Protein AF-A0A3N4KMI6-F1 (afdb_monomer_lite)

Sequence (98 aa):
IPMYKMSRSLSTVAGLWQEWKQGLGTEPSVESLEARYGPKWRTSQAERKFYSRRKVIIEEITKRISSGLEAWRAVEEVEEVRGGKSLDGLSKMIVERR

Secondary structure (DSSP, 8-state):
-------SS--SHHHHHHHHHT-STTSPPHHHHHHHHGGGG--SHHHHHHHHHHHHHHHHHHHHHHTT--HHHHHHHHHHHHTTS-HHHHHHHHHHT-

Structure (mmCIF, N/CA/C/O backbone):
data_AF-A0A3N4KMI6-F1
#
_entry.id   AF-A0A3N4KMI6-F1
#
loop_
_atom_site.group_PDB
_atom_site.id
_atom_site.type_symbol
_atom_site.label_atom_id
_atom_site.label_alt_id
_atom_site.label_comp_id
_atom_site.label_asym_id
_atom_site.label_entity_id
_atom_site.label_seq_id
_atom_site.pdbx_PDB_ins_code
_atom_site.Cartn_x
_atom_site.Cartn_y
_atom_site.Cartn_z
_atom_site.occupancy
_atom_site.B_iso_or_equiv
_atom_site.auth_seq_id
_atom_site.auth_comp_id
_atom_site.auth_asym_id
_atom_site.auth_atom_id
_atom_site.pdbx_PDB_model_num
ATOM 1 N N . ILE A 1 1 ? 12.135 -9.072 -17.031 1.00 70.25 1 ILE A N 1
ATOM 2 C CA . ILE A 1 1 ? 11.277 -8.540 -15.941 1.00 70.25 1 ILE A CA 1
ATOM 3 C C . ILE A 1 1 ? 11.389 -7.023 -16.011 1.00 70.25 1 ILE A C 1
ATOM 5 O O . ILE A 1 1 ? 12.520 -6.566 -16.138 1.00 70.25 1 ILE A O 1
ATOM 9 N N . PRO A 1 2 ? 10.283 -6.259 -16.029 1.00 73.69 2 PRO A N 1
ATOM 10 C CA . PRO A 1 2 ? 10.345 -4.803 -16.148 1.00 73.69 2 PRO A CA 1
ATOM 11 C C . PRO A 1 2 ? 11.114 -4.186 -14.973 1.00 73.69 2 PRO A C 1
ATOM 13 O O . PRO A 1 2 ? 10.978 -4.637 -13.835 1.00 73.69 2 PRO A O 1
ATOM 16 N N . MET A 1 3 ? 11.910 -3.150 -15.249 1.00 82.88 3 MET A N 1
ATOM 17 C CA . MET A 1 3 ? 12.564 -2.334 -14.222 1.00 82.88 3 MET A CA 1
ATOM 18 C C . MET A 1 3 ? 11.567 -1.306 -13.682 1.00 82.88 3 MET A C 1
ATOM 20 O O . MET A 1 3 ? 11.661 -0.126 -13.990 1.00 82.88 3 MET A O 1
ATOM 24 N N . TYR A 1 4 ? 10.587 -1.768 -12.910 1.00 92.19 4 TYR A N 1
ATOM 25 C CA . TYR A 1 4 ? 9.591 -0.896 -12.293 1.00 92.19 4 TYR A CA 1
ATOM 26 C C . TYR A 1 4 ? 9.931 -0.616 -10.825 1.00 92.19 4 TYR A C 1
ATOM 28 O O . TYR A 1 4 ? 10.410 -1.497 -10.104 1.00 92.19 4 TYR A O 1
ATOM 36 N N . LYS A 1 5 ? 9.659 0.612 -10.380 1.00 93.31 5 LYS A N 1
ATOM 37 C CA . LYS A 1 5 ? 9.718 1.026 -8.977 1.00 93.31 5 LYS A CA 1
ATOM 38 C C . LYS A 1 5 ? 8.436 1.768 -8.646 1.00 93.31 5 LYS A C 1
ATOM 40 O O . LYS A 1 5 ? 8.106 2.728 -9.327 1.00 93.31 5 LYS A O 1
ATOM 45 N N . MET A 1 6 ? 7.773 1.358 -7.570 1.00 96.06 6 MET A N 1
ATOM 46 C CA . MET A 1 6 ? 6.605 2.087 -7.083 1.00 96.06 6 MET A CA 1
ATOM 47 C C . MET A 1 6 ? 6.990 3.517 -6.702 1.00 96.06 6 MET A C 1
ATOM 49 O O . MET A 1 6 ? 8.044 3.753 -6.090 1.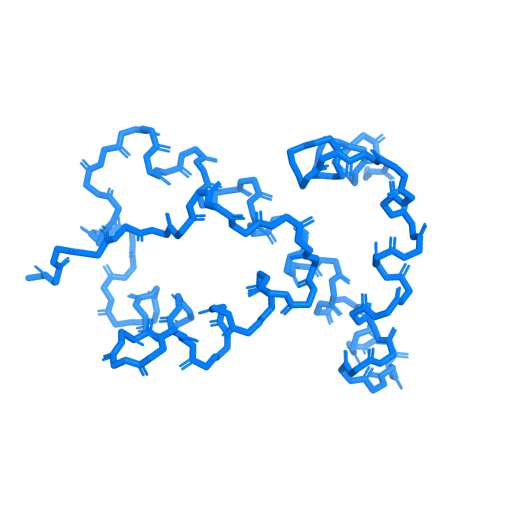00 96.06 6 MET A O 1
ATOM 53 N N . SER A 1 7 ? 6.102 4.450 -7.011 1.00 96.19 7 SER A N 1
ATOM 54 C CA . SER A 1 7 ? 6.282 5.868 -6.779 1.00 96.19 7 SER A CA 1
ATOM 55 C C . SER A 1 7 ? 6.428 6.185 -5.291 1.00 96.19 7 SER A C 1
ATOM 57 O O . SER A 1 7 ? 5.661 5.748 -4.429 1.00 96.19 7 SER A O 1
ATOM 59 N N . ARG A 1 8 ? 7.452 6.984 -4.975 1.00 96.12 8 ARG A N 1
ATOM 60 C CA . ARG A 1 8 ? 7.724 7.477 -3.614 1.00 96.12 8 ARG A CA 1
ATOM 61 C C . ARG A 1 8 ? 7.178 8.877 -3.368 1.00 96.12 8 ARG A C 1
ATOM 63 O O . ARG A 1 8 ? 7.204 9.326 -2.228 1.00 96.12 8 ARG A O 1
ATOM 70 N N . SER A 1 9 ? 6.689 9.541 -4.414 1.00 95.38 9 SER A N 1
ATOM 71 C CA . SER A 1 9 ? 6.089 10.874 -4.327 1.00 95.38 9 SER A CA 1
ATOM 72 C C . SER A 1 9 ? 4.595 10.835 -4.010 1.00 95.38 9 SER A C 1
ATOM 74 O O . SER A 1 9 ? 4.044 11.853 -3.598 1.00 95.38 9 SER A O 1
ATOM 76 N N . LEU A 1 10 ? 3.935 9.679 -4.158 1.00 95.88 10 LEU A N 1
ATOM 77 C CA . LEU A 1 10 ? 2.523 9.535 -3.811 1.00 95.88 10 LEU A CA 1
ATOM 78 C C . LEU A 1 10 ? 2.304 9.743 -2.311 1.00 95.88 10 LEU A C 1
ATOM 80 O O . LEU A 1 10 ? 2.864 9.035 -1.469 1.00 95.88 10 LEU A O 1
ATOM 84 N N . SER A 1 11 ? 1.449 10.710 -1.994 1.00 94.00 11 SER A N 1
ATOM 85 C CA . SER A 1 11 ? 1.136 11.130 -0.628 1.00 94.00 11 SER A CA 1
ATOM 86 C C . SER A 1 11 ? -0.329 10.918 -0.244 1.00 94.00 11 SER A C 1
ATOM 88 O O . SER A 1 11 ? -0.688 11.221 0.892 1.00 94.00 11 SER A O 1
ATOM 90 N N . THR A 1 12 ? -1.157 10.384 -1.147 1.00 98.12 12 THR A N 1
ATOM 91 C CA . THR A 1 12 ? -2.590 10.120 -0.936 1.00 98.12 12 THR A CA 1
ATOM 92 C C . THR A 1 12 ? -2.920 8.645 -1.166 1.00 98.12 12 THR A C 1
ATOM 94 O O . THR A 1 12 ? -2.282 7.960 -1.971 1.00 98.12 12 THR A O 1
ATOM 97 N N . VAL A 1 13 ? -3.929 8.147 -0.455 1.00 98.50 13 VAL A N 1
ATOM 98 C CA . VAL A 1 13 ? -4.509 6.807 -0.610 1.00 98.50 13 VAL A CA 1
ATOM 99 C C . VAL A 1 13 ? -5.110 6.662 -2.003 1.00 98.50 13 VAL A C 1
ATOM 101 O O . VAL A 1 13 ? -4.898 5.636 -2.641 1.00 98.50 13 VAL A O 1
ATOM 104 N N . ALA A 1 14 ? -5.769 7.703 -2.517 1.00 98.44 14 ALA A N 1
ATOM 105 C CA . ALA A 1 14 ? -6.294 7.716 -3.881 1.00 98.44 14 ALA A CA 1
ATOM 106 C C . ALA A 1 14 ? -5.188 7.541 -4.937 1.00 98.44 14 ALA A C 1
ATOM 108 O O . ALA A 1 14 ? -5.319 6.704 -5.829 1.00 98.44 14 ALA A O 1
ATOM 109 N N . GLY A 1 15 ? -4.070 8.265 -4.805 1.00 98.31 15 GLY A N 1
ATOM 110 C CA . GLY A 1 15 ? -2.931 8.126 -5.715 1.00 98.31 15 GLY A CA 1
ATOM 111 C C . GLY A 1 15 ? -2.296 6.736 -5.641 1.00 98.31 15 GLY A C 1
ATOM 112 O O . GLY A 1 15 ? -1.982 6.141 -6.670 1.00 98.31 15 GLY A O 1
ATOM 113 N N . LEU A 1 16 ? -2.175 6.180 -4.431 1.00 98.62 16 LEU A N 1
ATOM 114 C CA . LEU A 1 16 ? -1.720 4.803 -4.241 1.00 98.62 16 LEU A CA 1
ATOM 115 C C . LEU A 1 16 ? -2.673 3.786 -4.888 1.00 98.62 16 LEU A C 1
ATOM 117 O O . LEU A 1 16 ? -2.223 2.859 -5.556 1.00 98.62 16 LEU A O 1
ATOM 121 N N . TRP A 1 17 ? -3.983 3.946 -4.703 1.00 98.62 17 TRP A N 1
ATOM 122 C CA . TRP A 1 17 ? -4.990 3.064 -5.293 1.00 98.62 17 TRP A CA 1
ATOM 123 C C . TRP A 1 17 ? -4.954 3.104 -6.825 1.00 98.62 17 TRP A C 1
ATOM 125 O O . TRP A 1 17 ? -5.020 2.058 -7.474 1.00 98.62 17 TRP A O 1
ATOM 135 N N . GLN A 1 18 ? -4.779 4.295 -7.403 1.00 98.38 18 GLN A N 1
ATOM 136 C CA . GLN A 1 18 ? -4.615 4.473 -8.843 1.00 98.38 18 GLN A CA 1
ATOM 137 C C . GLN A 1 18 ? -3.370 3.742 -9.362 1.00 98.38 18 GLN A C 1
ATOM 139 O O . GLN A 1 18 ? -3.496 2.923 -10.271 1.00 98.38 18 GLN A O 1
ATOM 144 N 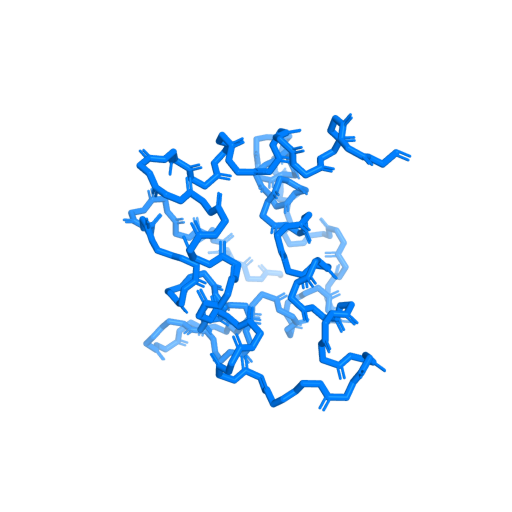N . GLU A 1 19 ? -2.196 3.967 -8.761 1.00 98.50 19 GLU A N 1
ATOM 145 C CA . GLU A 1 19 ? -0.968 3.238 -9.115 1.00 98.50 19 GLU A CA 1
ATOM 146 C C . GLU A 1 19 ? -1.182 1.718 -9.028 1.00 98.50 19 GLU A C 1
ATOM 148 O O . GLU A 1 19 ? -0.726 0.953 -9.883 1.00 98.50 19 GLU A O 1
ATOM 153 N N . TRP A 1 20 ? -1.925 1.270 -8.015 1.00 98.56 20 TRP A N 1
ATOM 154 C CA . TRP A 1 20 ? -2.131 -0.148 -7.781 1.00 98.56 20 TRP A CA 1
ATOM 155 C C . TRP A 1 20 ? -3.021 -0.822 -8.821 1.00 98.56 20 TRP A C 1
ATOM 157 O O . TRP A 1 20 ? -2.691 -1.916 -9.282 1.00 98.56 20 TRP A O 1
ATOM 167 N N . LYS A 1 21 ? -4.144 -0.191 -9.181 1.00 98.12 21 LYS A N 1
ATOM 168 C CA . LYS A 1 21 ? -5.164 -0.778 -10.064 1.00 98.12 21 LYS A CA 1
ATOM 169 C C . LYS A 1 21 ? -4.959 -0.428 -11.532 1.00 98.12 21 LYS A C 1
ATOM 171 O O . LYS A 1 21 ? -5.169 -1.282 -12.387 1.00 98.12 21 LYS A O 1
ATOM 176 N N . GLN A 1 22 ? -4.539 0.799 -11.817 1.00 97.19 22 GLN A N 1
ATOM 177 C CA . GLN A 1 22 ? -4.470 1.353 -13.172 1.00 97.19 22 GLN A CA 1
ATOM 178 C C . GLN A 1 22 ? -3.026 1.578 -13.636 1.00 97.19 22 GLN A C 1
ATOM 180 O O . GLN A 1 22 ? -2.745 1.432 -14.820 1.00 97.19 22 GLN A O 1
ATOM 185 N N . GLY A 1 23 ? -2.107 1.855 -12.708 1.00 96.88 23 GLY A N 1
ATOM 186 C CA . GLY A 1 23 ? -0.745 2.291 -13.022 1.00 96.88 23 GLY A CA 1
ATOM 187 C C . GLY A 1 23 ? -0.626 3.814 -13.052 1.00 96.88 23 GLY A C 1
ATOM 188 O O . GLY A 1 23 ? -1.550 4.536 -12.665 1.00 96.88 23 GLY A O 1
ATOM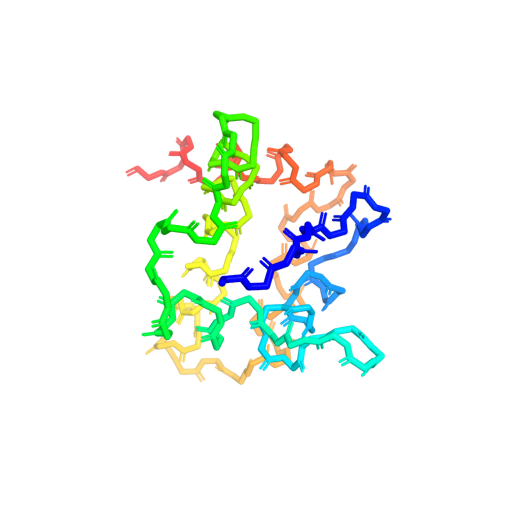 189 N N . LEU A 1 24 ? 0.536 4.310 -13.478 1.00 95.06 24 LEU A N 1
ATOM 190 C CA . LEU A 1 24 ? 0.839 5.740 -13.565 1.00 95.06 24 LEU A CA 1
ATOM 191 C C . LEU A 1 24 ? 1.340 6.079 -14.971 1.00 95.06 24 LEU A C 1
ATOM 193 O O . LEU A 1 24 ? 2.380 5.592 -15.405 1.00 95.06 24 LEU A O 1
ATOM 197 N N . GLY A 1 25 ? 0.613 6.936 -15.690 1.00 90.94 25 GLY A N 1
ATOM 198 C CA . GLY A 1 25 ? 0.967 7.302 -17.063 1.00 90.94 25 GLY A CA 1
ATOM 199 C C . GLY A 1 25 ? 1.020 6.077 -17.980 1.00 90.94 25 GLY A C 1
ATOM 200 O O . GLY A 1 25 ? 0.005 5.423 -18.197 1.00 90.94 25 GLY A O 1
ATOM 201 N N . THR A 1 26 ? 2.201 5.778 -18.522 1.00 89.88 26 THR A N 1
ATOM 202 C CA . THR A 1 26 ? 2.451 4.604 -19.377 1.00 89.88 26 THR A CA 1
ATOM 203 C C . THR A 1 26 ? 2.981 3.390 -18.605 1.00 89.88 26 THR A C 1
ATOM 205 O O . THR A 1 26 ? 3.227 2.341 -19.205 1.00 89.88 26 THR A O 1
ATOM 208 N N . GLU A 1 27 ? 3.175 3.509 -17.289 1.00 93.31 27 GLU A N 1
ATOM 209 C CA . GLU A 1 27 ? 3.659 2.419 -16.447 1.00 93.31 27 GLU A CA 1
ATOM 210 C C . GLU A 1 27 ? 2.530 1.441 -16.083 1.00 93.31 27 GLU A C 1
ATOM 212 O O . GLU A 1 27 ? 1.390 1.858 -15.858 1.00 93.31 27 GLU A O 1
ATOM 217 N N . PRO A 1 28 ? 2.826 0.130 -15.993 1.00 95.25 28 PRO A N 1
ATOM 218 C CA . PRO A 1 28 ? 1.831 -0.875 -15.634 1.00 95.25 28 PRO A CA 1
ATOM 219 C C . PRO A 1 28 ? 1.352 -0.711 -14.186 1.00 95.25 28 PRO A C 1
ATOM 221 O O . PRO A 1 28 ? 2.069 -0.196 -13.329 1.00 95.25 28 PRO A O 1
ATOM 224 N N . SER A 1 29 ? 0.164 -1.237 -13.888 1.00 97.69 29 SER A N 1
ATOM 225 C CA . SER A 1 29 ? -0.345 -1.284 -12.516 1.00 97.69 29 SER A CA 1
ATOM 226 C C . SER A 1 29 ? 0.436 -2.271 -11.648 1.00 97.69 29 SER A C 1
ATOM 228 O O . SER A 1 29 ? 0.888 -3.322 -12.124 1.00 97.69 29 SER A O 1
ATOM 230 N N . VAL A 1 30 ? 0.547 -1.979 -10.351 1.00 98.00 30 VAL A N 1
ATOM 231 C CA . VAL A 1 30 ? 1.227 -2.869 -9.390 1.00 98.00 30 VAL A CA 1
ATOM 232 C C . VAL A 1 30 ? 0.541 -4.233 -9.314 1.00 98.00 30 VAL A C 1
ATOM 234 O O . VAL A 1 30 ? 1.216 -5.259 -9.230 1.00 98.00 30 VAL A O 1
ATOM 237 N N . GLU A 1 31 ? -0.790 -4.265 -9.409 1.00 98.06 31 GLU A N 1
ATOM 238 C CA . GLU A 1 31 ? -1.560 -5.508 -9.460 1.00 98.06 31 GLU A CA 1
ATOM 239 C C . GLU A 1 31 ? -1.174 -6.372 -10.670 1.00 98.06 31 GLU A C 1
ATOM 241 O O . GLU A 1 31 ? -0.931 -7.571 -10.521 1.00 98.06 31 GLU A O 1
ATOM 246 N N . SER A 1 32 ? -1.031 -5.770 -11.857 1.00 97.56 32 SER A N 1
ATOM 247 C CA . SER A 1 32 ? -0.635 -6.503 -13.066 1.00 97.56 32 SER A CA 1
ATOM 248 C C . SER A 1 32 ? 0.799 -7.044 -12.988 1.00 97.56 32 SER A C 1
ATOM 250 O O . SER A 1 32 ? 1.078 -8.152 -13.457 1.00 97.56 32 SER A O 1
ATOM 252 N N . LEU A 1 33 ? 1.709 -6.295 -12.354 1.00 96.94 33 LEU A N 1
ATOM 253 C CA . LEU A 1 33 ? 3.089 -6.717 -12.124 1.00 96.94 33 LEU A CA 1
ATOM 254 C C . LEU A 1 33 ? 3.161 -7.905 -11.166 1.00 96.94 33 LEU A C 1
ATOM 256 O O . LEU A 1 33 ? 3.865 -8.879 -11.450 1.00 96.94 33 LEU A O 1
ATOM 260 N N . GLU A 1 34 ? 2.423 -7.843 -10.058 1.00 97.06 34 GLU A N 1
ATOM 261 C CA . GLU A 1 34 ? 2.363 -8.931 -9.087 1.00 97.06 34 GLU A CA 1
ATOM 262 C C . GLU A 1 34 ? 1.728 -10.186 -9.700 1.00 97.06 34 GLU A C 1
ATOM 264 O O . GLU A 1 34 ? 2.277 -11.273 -9.535 1.00 97.06 34 GLU A O 1
ATOM 269 N N . ALA A 1 35 ? 0.650 -10.051 -10.479 1.00 97.19 35 ALA A N 1
ATOM 270 C CA . ALA A 1 35 ? 0.014 -11.180 -11.158 1.00 97.19 35 ALA A CA 1
ATOM 271 C C . ALA A 1 35 ? 0.940 -11.852 -12.190 1.00 97.19 35 ALA A C 1
ATOM 273 O O . ALA A 1 35 ? 0.980 -13.077 -12.288 1.00 97.19 35 ALA A O 1
ATOM 274 N N . ARG A 1 36 ? 1.709 -11.065 -12.956 1.00 96.69 36 ARG A N 1
ATOM 275 C CA . ARG A 1 36 ? 2.559 -11.586 -14.040 1.00 96.69 36 ARG A CA 1
ATOM 276 C C . ARG A 1 36 ? 3.909 -12.118 -13.563 1.00 96.69 36 ARG A C 1
ATOM 278 O O . ARG A 1 36 ? 4.413 -13.091 -14.119 1.00 96.69 36 ARG A O 1
ATOM 285 N N . TYR A 1 37 ? 4.533 -11.461 -12.589 1.00 95.44 37 TYR A N 1
ATOM 286 C CA . TYR A 1 37 ? 5.919 -11.746 -12.195 1.00 95.44 37 TYR A CA 1
ATOM 287 C C . TYR A 1 37 ? 6.068 -12.174 -10.729 1.00 95.44 37 TYR A C 1
ATOM 289 O O . TYR A 1 37 ? 7.166 -12.579 -10.325 1.00 95.44 37 TYR A O 1
ATOM 297 N N . GLY A 1 38 ? 5.006 -12.084 -9.923 1.00 95.00 38 GLY A N 1
ATOM 298 C CA . GLY A 1 38 ? 5.052 -12.338 -8.486 1.00 95.00 38 GLY A CA 1
ATOM 299 C C . GLY A 1 38 ? 6.136 -11.498 -7.799 1.00 95.00 38 GLY A C 1
ATOM 300 O O . GLY A 1 38 ? 6.416 -10.377 -8.212 1.00 95.00 38 GLY A O 1
ATOM 301 N N . PRO A 1 39 ? 6.862 -12.022 -6.802 1.00 93.38 39 PRO A N 1
ATOM 302 C CA . PRO A 1 39 ? 7.891 -11.247 -6.108 1.00 93.38 39 PRO A CA 1
ATOM 303 C C . PRO A 1 39 ? 9.110 -10.878 -6.967 1.00 93.38 39 PRO A C 1
ATOM 305 O O . PRO A 1 39 ? 9.936 -10.083 -6.520 1.00 93.38 39 PRO A O 1
ATOM 308 N N . LYS A 1 40 ? 9.256 -11.425 -8.183 1.00 93.62 40 LYS A N 1
ATOM 309 C CA . LYS A 1 40 ? 10.468 -11.248 -8.998 1.00 93.62 40 LYS A CA 1
ATOM 310 C C . LYS A 1 40 ? 10.626 -9.831 -9.567 1.00 93.62 40 LYS A C 1
ATOM 312 O O . LYS A 1 40 ? 11.753 -9.445 -9.859 1.00 93.62 40 LYS A O 1
ATOM 317 N N . TRP A 1 41 ? 9.549 -9.046 -9.700 1.00 94.00 41 TRP A N 1
ATOM 318 C CA . TRP A 1 41 ? 9.652 -7.634 -10.116 1.00 94.00 41 TRP A CA 1
ATOM 319 C C . TRP A 1 41 ? 10.168 -6.716 -8.994 1.00 94.00 41 TRP A C 1
ATOM 321 O O . TRP A 1 41 ? 10.669 -5.629 -9.266 1.00 94.00 41 TRP A O 1
ATOM 331 N N . ARG A 1 42 ? 10.147 -7.179 -7.735 1.00 94.62 42 ARG A N 1
ATOM 332 C CA . ARG A 1 42 ? 10.678 -6.471 -6.558 1.00 94.62 42 ARG A CA 1
ATOM 333 C C . ARG A 1 4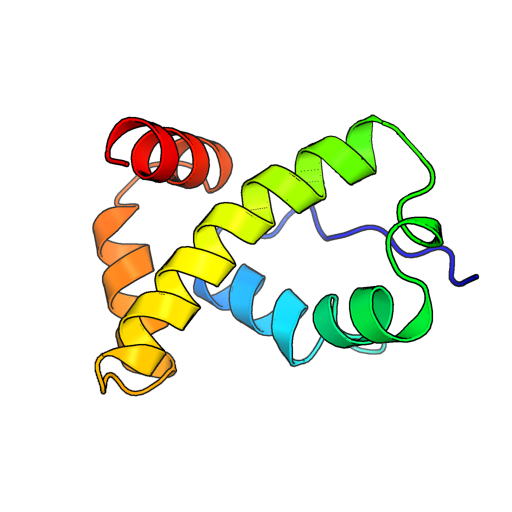2 ? 12.114 -6.915 -6.280 1.00 94.62 42 ARG A C 1
ATOM 335 O O . ARG A 1 42 ? 12.376 -7.807 -5.464 1.00 94.62 42 ARG A O 1
ATOM 342 N N . THR A 1 43 ? 13.050 -6.286 -6.987 1.00 89.88 43 THR A N 1
ATOM 343 C CA . THR A 1 43 ? 14.452 -6.728 -7.082 1.00 89.88 43 THR A CA 1
ATOM 344 C C . THR A 1 43 ? 15.285 -6.501 -5.818 1.00 89.88 43 THR A C 1
ATOM 346 O O . THR A 1 43 ? 16.270 -7.205 -5.617 1.00 89.88 43 THR A O 1
ATOM 349 N N . SER A 1 44 ? 14.893 -5.579 -4.930 1.00 94.06 44 SER A N 1
ATOM 350 C CA . SER A 1 44 ? 15.641 -5.262 -3.705 1.00 94.06 44 SER A CA 1
ATOM 351 C C . SER A 1 44 ? 14.823 -5.491 -2.431 1.00 94.06 44 SER A C 1
ATOM 353 O O . SER A 1 44 ? 13.589 -5.475 -2.440 1.00 94.06 44 SER A O 1
ATOM 355 N N . GLN A 1 45 ? 15.506 -5.653 -1.291 1.00 95.19 45 GLN A N 1
ATOM 356 C CA . GLN A 1 45 ? 14.835 -5.725 0.012 1.00 95.19 45 GLN A CA 1
ATOM 357 C C . GLN A 1 45 ? 14.043 -4.439 0.318 1.00 95.19 45 GLN A C 1
ATOM 359 O O . GLN A 1 45 ? 12.978 -4.509 0.934 1.00 95.19 45 GLN A O 1
ATOM 364 N N . ALA A 1 46 ? 14.529 -3.280 -0.137 1.00 95.38 46 ALA A N 1
ATOM 365 C CA . ALA A 1 46 ? 13.837 -2.006 0.017 1.00 95.38 46 ALA A CA 1
ATOM 366 C C . ALA A 1 46 ? 12.511 -1.980 -0.763 1.00 95.38 46 ALA A C 1
ATOM 368 O O . ALA A 1 46 ? 11.491 -1.606 -0.186 1.00 95.38 46 ALA A O 1
ATOM 369 N N . GLU A 1 47 ? 12.493 -2.457 -2.014 1.00 96.06 47 GLU A N 1
ATOM 370 C CA . GLU A 1 47 ? 11.257 -2.547 -2.810 1.00 96.06 47 GLU A CA 1
ATOM 371 C C . GLU A 1 47 ? 10.268 -3.544 -2.204 1.00 96.06 47 GLU A C 1
ATOM 373 O O . GLU A 1 47 ? 9.073 -3.269 -2.127 1.00 96.06 47 GLU A O 1
ATOM 378 N N . ARG A 1 48 ? 10.756 -4.681 -1.688 1.00 96.75 48 ARG A N 1
ATOM 379 C CA . ARG A 1 48 ? 9.903 -5.661 -1.000 1.00 96.75 48 ARG A CA 1
ATOM 380 C C . ARG A 1 48 ? 9.237 -5.061 0.237 1.00 96.75 48 ARG A C 1
ATOM 382 O O . ARG A 1 48 ? 8.029 -5.206 0.395 1.00 96.75 48 ARG A O 1
ATOM 389 N N . LYS A 1 49 ? 10.002 -4.365 1.086 1.00 97.38 49 LYS A N 1
ATOM 390 C CA . LYS A 1 49 ? 9.480 -3.691 2.287 1.00 97.38 49 LYS A CA 1
ATOM 391 C C . LYS A 1 49 ? 8.480 -2.592 1.926 1.00 97.38 49 LYS A C 1
ATOM 393 O O . LYS A 1 49 ? 7.440 -2.493 2.573 1.00 97.38 49 LYS A O 1
ATOM 398 N N . PHE A 1 50 ? 8.781 -1.785 0.909 1.00 97.69 50 PHE A N 1
ATOM 39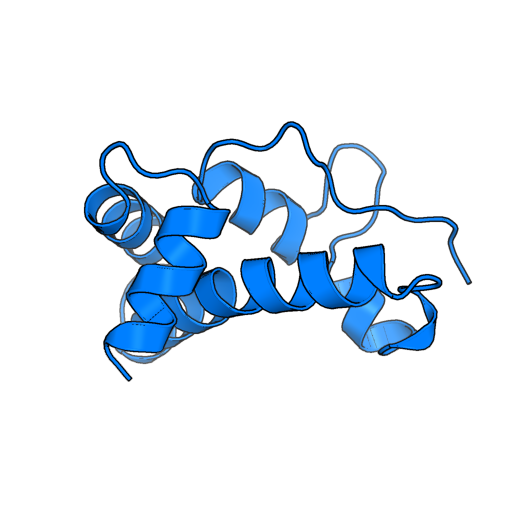9 C CA . PHE A 1 50 ? 7.900 -0.706 0.467 1.00 97.69 50 PHE A CA 1
ATOM 400 C C . PHE A 1 50 ? 6.564 -1.242 -0.054 1.00 97.69 50 PHE A C 1
ATOM 402 O O . PHE A 1 50 ? 5.511 -0.826 0.428 1.00 97.69 50 PHE A O 1
ATOM 409 N N . TYR A 1 51 ? 6.614 -2.239 -0.942 1.00 98.12 51 TYR A N 1
ATOM 410 C CA . TYR A 1 51 ? 5.429 -2.939 -1.430 1.00 98.12 51 TYR A CA 1
ATOM 411 C C . TYR A 1 51 ? 4.588 -3.495 -0.283 1.00 98.12 51 TYR A C 1
ATOM 413 O O . TYR A 1 51 ? 3.394 -3.228 -0.230 1.00 98.12 51 TYR A O 1
ATOM 421 N N . SER A 1 52 ? 5.195 -4.215 0.670 1.00 98.12 52 SER A N 1
ATOM 422 C CA . SER A 1 52 ? 4.444 -4.818 1.777 1.00 98.12 52 SER A CA 1
ATOM 423 C C . SER A 1 52 ? 3.703 -3.779 2.617 1.00 98.12 52 SER A C 1
ATOM 425 O O . SER A 1 52 ? 2.565 -4.022 2.997 1.00 98.12 52 SER A O 1
ATOM 427 N N . ARG A 1 53 ? 4.301 -2.607 2.872 1.00 98.19 53 ARG A N 1
ATOM 428 C CA . ARG A 1 53 ? 3.615 -1.520 3.593 1.00 98.19 53 ARG A CA 1
ATOM 429 C C . ARG A 1 53 ? 2.420 -1.001 2.805 1.00 98.19 53 ARG A C 1
ATOM 431 O O . ARG A 1 53 ? 1.327 -0.913 3.341 1.00 98.19 53 ARG A O 1
ATOM 438 N N . ARG A 1 54 ? 2.605 -0.707 1.518 1.00 98.50 54 ARG A N 1
ATOM 439 C CA . ARG A 1 54 ? 1.520 -0.230 0.648 1.00 98.50 54 ARG A CA 1
ATOM 440 C C . ARG A 1 54 ? 0.405 -1.261 0.493 1.00 98.50 54 ARG A C 1
ATOM 442 O O . ARG A 1 54 ? -0.763 -0.894 0.556 1.00 98.50 54 ARG A O 1
ATOM 449 N N . LYS A 1 55 ? 0.761 -2.544 0.406 1.00 98.50 55 LYS A N 1
ATOM 450 C CA . LYS A 1 55 ? -0.189 -3.654 0.333 1.00 98.50 55 LYS A CA 1
ATOM 451 C C . LYS A 1 55 ? -1.146 -3.680 1.525 1.00 98.50 55 LYS A C 1
ATOM 453 O O . LYS A 1 55 ? -2.320 -3.948 1.321 1.00 98.50 55 LYS A O 1
ATOM 458 N N . VAL A 1 56 ? -0.694 -3.333 2.734 1.00 98.69 56 VAL A N 1
ATOM 459 C CA . VAL A 1 56 ? -1.575 -3.250 3.916 1.00 98.69 56 VAL A CA 1
ATOM 460 C C . VAL A 1 56 ? -2.744 -2.288 3.685 1.00 98.69 56 VAL A C 1
ATOM 462 O O . VAL A 1 56 ? -3.879 -2.612 4.024 1.00 98.69 56 VAL A O 1
ATOM 465 N N . ILE A 1 57 ? -2.480 -1.119 3.094 1.00 98.69 57 ILE A N 1
ATOM 466 C CA . ILE A 1 57 ? -3.516 -0.117 2.796 1.00 98.69 57 ILE A CA 1
ATOM 467 C C . ILE A 1 57 ? -4.471 -0.648 1.725 1.00 98.69 57 ILE A C 1
ATOM 469 O O . ILE A 1 57 ? -5.683 -0.526 1.856 1.00 98.69 57 ILE A O 1
ATOM 473 N N . ILE A 1 58 ? -3.929 -1.277 0.682 1.00 98.75 58 ILE A N 1
ATOM 474 C CA . ILE A 1 58 ? -4.717 -1.861 -0.408 1.00 98.75 58 ILE A CA 1
ATOM 475 C C . ILE A 1 58 ? -5.626 -2.984 0.093 1.00 98.75 58 ILE A C 1
ATOM 477 O O . ILE A 1 58 ? -6.783 -3.064 -0.314 1.00 98.75 58 ILE A O 1
ATOM 481 N N . GLU A 1 59 ? -5.128 -3.838 0.985 1.00 98.62 59 GLU A N 1
ATOM 482 C CA . GLU A 1 59 ? -5.916 -4.894 1.625 1.00 98.62 59 GLU A CA 1
ATOM 483 C C . GLU A 1 59 ? -7.048 -4.315 2.473 1.00 98.62 59 GLU A C 1
ATOM 485 O O . GLU A 1 59 ? -8.150 -4.852 2.453 1.00 98.62 59 GLU A O 1
ATOM 490 N N . GLU A 1 60 ? -6.810 -3.208 3.178 1.00 98.56 60 GLU A N 1
ATOM 491 C CA . GLU A 1 60 ? -7.849 -2.520 3.950 1.00 98.56 60 GLU A CA 1
ATOM 492 C C . GLU A 1 60 ? -8.937 -1.919 3.044 1.00 98.56 60 GLU A C 1
ATOM 494 O O . GLU A 1 60 ? -10.124 -2.114 3.304 1.00 98.56 60 GLU A O 1
ATOM 499 N N . ILE A 1 61 ? -8.560 -1.272 1.934 1.00 98.69 61 ILE A N 1
ATOM 500 C CA . ILE A 1 61 ? -9.524 -0.794 0.923 1.00 98.69 61 ILE A CA 1
ATOM 501 C C . ILE A 1 61 ? -10.318 -1.978 0.357 1.00 98.69 61 ILE A C 1
ATOM 503 O O . ILE A 1 61 ? -11.544 -1.945 0.300 1.00 98.69 61 ILE A O 1
ATOM 507 N N . THR A 1 62 ? -9.626 -3.055 -0.021 1.00 98.44 62 THR A N 1
ATOM 508 C CA . THR A 1 62 ? -10.248 -4.256 -0.600 1.00 98.44 62 THR A CA 1
ATOM 509 C C . THR A 1 62 ? -11.209 -4.917 0.385 1.00 98.44 62 THR A C 1
ATOM 511 O O . THR A 1 62 ? -12.283 -5.359 -0.015 1.00 98.44 62 THR A O 1
ATOM 514 N N . LYS A 1 63 ? -10.871 -4.938 1.680 1.00 98.25 63 LYS A N 1
ATOM 515 C CA . LYS A 1 63 ? -11.748 -5.438 2.742 1.00 98.25 63 LYS A CA 1
ATOM 516 C C . LYS A 1 63 ? -13.055 -4.645 2.802 1.00 98.25 63 LYS A C 1
ATOM 518 O O . LYS A 1 63 ? -14.119 -5.255 2.845 1.00 98.25 63 LYS A O 1
ATOM 523 N N . ARG A 1 64 ? -12.996 -3.313 2.744 1.00 98.19 64 ARG A N 1
ATOM 524 C CA . ARG A 1 64 ? -14.194 -2.454 2.725 1.00 98.19 64 ARG A CA 1
ATOM 525 C C . ARG A 1 64 ? -15.040 -2.650 1.473 1.00 98.19 64 ARG A C 1
ATOM 527 O O . ARG A 1 64 ? -16.261 -2.741 1.561 1.00 98.19 64 ARG A O 1
ATOM 534 N N . ILE A 1 65 ? -14.392 -2.803 0.319 1.00 98.50 65 ILE A N 1
ATOM 535 C CA . ILE A 1 65 ? -15.090 -3.148 -0.924 1.00 98.50 65 ILE A CA 1
ATOM 536 C C . ILE A 1 65 ? -15.814 -4.489 -0.767 1.00 98.50 65 ILE A C 1
ATOM 538 O O . ILE A 1 65 ? -16.993 -4.605 -1.086 1.00 98.50 65 ILE A O 1
ATOM 542 N N . SER A 1 66 ? -15.145 -5.493 -0.195 1.00 98.12 66 SER A N 1
ATOM 543 C CA . SER A 1 66 ? -15.752 -6.808 0.038 1.00 98.12 66 SER A CA 1
ATOM 544 C C . SER A 1 66 ? -16.906 -6.790 1.048 1.00 98.12 66 SER A C 1
ATOM 546 O O . SER A 1 66 ? -17.761 -7.668 0.994 1.00 98.12 66 SER A O 1
ATOM 548 N N . SER A 1 67 ? -16.976 -5.784 1.930 1.00 97.25 67 SER A N 1
ATOM 549 C CA . SER A 1 67 ? -18.121 -5.565 2.825 1.00 97.25 67 SER A CA 1
ATOM 550 C C . SER A 1 67 ? -19.257 -4.752 2.190 1.00 97.25 67 SER A C 1
ATOM 552 O O . SER A 1 67 ? -20.196 -4.385 2.891 1.00 97.25 67 SER A O 1
ATOM 554 N N . GLY A 1 68 ? -19.187 -4.471 0.885 1.00 97.75 68 GLY A N 1
ATOM 555 C CA . GLY A 1 68 ? -20.255 -3.831 0.115 1.00 97.75 68 GLY A CA 1
ATOM 556 C C . GLY A 1 68 ? -20.058 -2.342 -0.159 1.00 97.75 68 GLY A C 1
ATOM 557 O O . GLY A 1 68 ? -20.983 -1.705 -0.656 1.00 97.75 68 GLY A O 1
ATOM 558 N N . LEU A 1 69 ? -18.891 -1.765 0.152 1.00 97.75 69 LEU A N 1
ATOM 559 C CA . LEU A 1 69 ? -18.615 -0.374 -0.206 1.00 97.75 69 LEU A CA 1
ATOM 560 C C . LEU A 1 69 ? -18.178 -0.261 -1.668 1.00 97.75 69 LEU A C 1
ATOM 562 O O . LEU A 1 69 ? -17.386 -1.054 -2.175 1.00 97.75 69 LEU A O 1
ATOM 566 N N . GLU A 1 70 ? -18.615 0.811 -2.319 1.00 98.19 70 GLU A N 1
ATOM 567 C CA . GLU A 1 70 ? -18.067 1.215 -3.609 1.00 98.19 70 GLU A CA 1
ATOM 568 C C . GLU A 1 70 ? -16.582 1.582 -3.475 1.00 98.19 70 GLU A C 1
ATOM 570 O O . GLU A 1 70 ? -16.161 2.183 -2.484 1.00 98.19 70 GLU A O 1
ATOM 575 N N . ALA A 1 71 ? -15.776 1.276 -4.496 1.00 97.94 71 ALA A N 1
ATOM 576 C CA . ALA A 1 71 ? -14.323 1.462 -4.439 1.00 97.94 71 ALA A CA 1
ATOM 577 C C . ALA A 1 71 ? -13.903 2.898 -4.090 1.00 97.94 71 ALA A C 1
ATOM 579 O O . ALA A 1 71 ? -12.985 3.101 -3.299 1.00 97.94 71 ALA A O 1
ATOM 580 N N . TRP A 1 72 ? -14.587 3.898 -4.649 1.00 98.00 72 TRP A N 1
ATOM 581 C CA . TRP A 1 72 ? -14.289 5.303 -4.375 1.00 98.00 72 TRP A CA 1
ATOM 582 C C . TRP A 1 72 ? -14.594 5.689 -2.919 1.00 98.00 72 TRP A C 1
ATOM 584 O O . TRP A 1 72 ? -13.794 6.394 -2.310 1.00 98.00 72 TRP A O 1
ATOM 594 N N . ARG A 1 73 ? -15.685 5.162 -2.340 1.00 98.56 73 ARG A N 1
ATOM 595 C CA . ARG A 1 73 ? -16.030 5.346 -0.922 1.00 98.56 73 ARG A CA 1
ATOM 596 C C . ARG A 1 73 ? -15.023 4.655 -0.015 1.00 98.56 73 ARG A C 1
ATOM 598 O O . ARG A 1 73 ? -14.546 5.260 0.933 1.00 98.56 73 ARG A O 1
ATOM 605 N N . ALA A 1 74 ? -14.636 3.421 -0.333 1.00 98.69 74 ALA A N 1
ATOM 606 C CA . ALA A 1 74 ? -13.626 2.699 0.436 1.00 98.69 74 ALA A CA 1
ATOM 607 C C . ALA A 1 74 ? -12.274 3.437 0.457 1.00 98.69 74 ALA A C 1
ATOM 609 O O . ALA A 1 74 ? -11.610 3.483 1.490 1.00 98.69 74 ALA A O 1
ATOM 610 N N . VAL A 1 75 ? -11.867 4.032 -0.668 1.00 98.69 75 VAL A N 1
ATOM 611 C CA . VAL A 1 75 ? -10.659 4.868 -0.753 1.00 98.69 75 VAL A CA 1
ATOM 612 C C . VAL A 1 75 ? -10.798 6.138 0.091 1.00 98.69 75 VAL A C 1
ATOM 614 O O . VAL A 1 75 ? -9.875 6.459 0.839 1.00 98.69 75 VAL A O 1
ATOM 617 N N . GLU A 1 76 ? -11.935 6.833 -0.009 1.00 98.50 76 GLU A N 1
ATOM 618 C CA . GLU A 1 76 ? -12.240 8.054 0.751 1.00 98.50 76 GLU A CA 1
ATOM 619 C C . GLU A 1 76 ? -12.190 7.798 2.262 1.00 98.50 76 GLU A C 1
ATOM 621 O O . GLU A 1 76 ? -11.418 8.439 2.970 1.00 98.50 76 GLU A O 1
ATOM 626 N N . GLU A 1 77 ? -12.894 6.784 2.760 1.00 98.50 77 GLU A N 1
ATOM 627 C CA . GLU A 1 77 ? -12.900 6.487 4.193 1.00 98.50 77 GLU A CA 1
ATOM 628 C C . GLU A 1 77 ? -11.526 6.019 4.719 1.00 98.50 77 GLU A C 1
ATOM 630 O O . GLU A 1 77 ? -11.207 6.179 5.900 1.00 98.50 77 GLU A O 1
ATOM 635 N N . VAL A 1 78 ? -10.695 5.376 3.888 1.00 98.44 78 VAL A N 1
ATOM 636 C CA . VAL A 1 78 ? -9.324 5.001 4.284 1.00 98.44 78 VAL A CA 1
ATOM 637 C C . VAL A 1 78 ? -8.417 6.236 4.333 1.00 98.44 78 VAL A C 1
ATOM 639 O O . VAL A 1 78 ? -7.550 6.320 5.209 1.00 98.44 78 VAL A O 1
ATOM 642 N N . GLU A 1 79 ? -8.629 7.215 3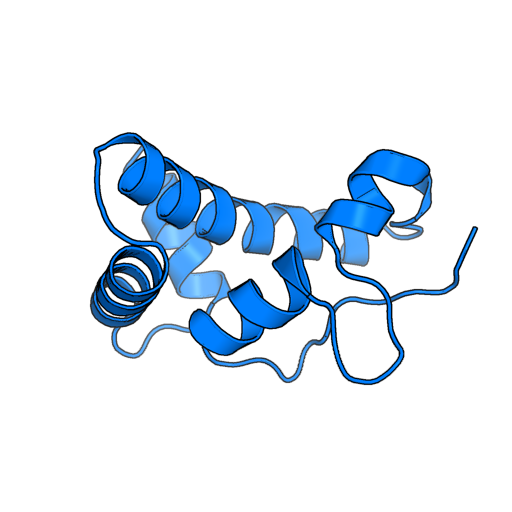.450 1.00 98.50 79 GLU A N 1
ATOM 643 C CA . GLU A 1 79 ? -7.979 8.530 3.521 1.00 98.50 79 GLU A CA 1
ATOM 644 C C . GLU A 1 79 ? -8.415 9.301 4.779 1.00 98.50 79 GLU A C 1
ATOM 646 O O . GLU A 1 79 ? -7.568 9.845 5.484 1.00 98.50 79 GLU A O 1
ATOM 651 N N . GLU A 1 80 ? -9.697 9.277 5.143 1.00 98.12 80 GLU A N 1
ATOM 652 C CA . GLU A 1 80 ? -10.179 9.877 6.395 1.00 98.12 80 GLU A CA 1
ATOM 653 C C . GLU A 1 80 ? -9.525 9.228 7.623 1.00 98.12 80 GLU A C 1
ATOM 655 O O . GLU A 1 80 ? -9.029 9.923 8.514 1.00 98.12 80 GLU A O 1
ATOM 660 N N . VAL A 1 81 ? -9.425 7.892 7.645 1.00 97.00 81 VAL A N 1
ATOM 661 C CA . VAL A 1 81 ? -8.725 7.157 8.713 1.00 97.00 81 VAL A CA 1
ATOM 662 C C . VAL A 1 81 ? -7.248 7.543 8.793 1.00 97.00 81 VAL A C 1
ATOM 664 O O . VAL A 1 81 ? -6.691 7.615 9.895 1.00 97.00 81 VAL A O 1
ATOM 667 N N . ARG A 1 82 ? -6.594 7.813 7.656 1.00 97.56 82 ARG A N 1
ATOM 668 C CA . ARG A 1 82 ? -5.213 8.317 7.629 1.00 97.56 82 ARG A CA 1
ATOM 669 C C . ARG A 1 82 ? -5.080 9.626 8.394 1.00 97.56 82 ARG A C 1
ATOM 671 O O . ARG A 1 82 ? -4.102 9.795 9.138 1.00 97.56 82 ARG A O 1
ATOM 678 N N . GLY A 1 83 ? -6.034 10.535 8.204 1.00 95.75 83 GLY A N 1
ATOM 679 C CA . GLY A 1 83 ? -5.926 11.919 8.645 1.00 95.75 83 GLY A CA 1
ATOM 680 C C . GLY A 1 83 ? -4.594 12.523 8.185 1.00 95.75 83 GLY A C 1
ATOM 681 O O . GLY A 1 83 ? -4.163 12.332 7.052 1.00 95.75 83 GLY A O 1
ATOM 682 N N . GLY A 1 84 ? -3.869 13.180 9.092 1.00 94.38 84 GLY A N 1
ATOM 683 C CA . GLY A 1 84 ? -2.565 13.790 8.787 1.00 94.38 84 GLY A CA 1
ATOM 684 C C . GLY A 1 84 ? -1.362 12.834 8.706 1.00 94.38 84 GLY A C 1
ATOM 685 O O . GLY A 1 84 ? -0.232 13.298 8.558 1.00 94.38 84 GLY A O 1
ATOM 686 N N . LYS A 1 85 ? -1.537 11.512 8.854 1.00 97.44 85 LYS A N 1
ATOM 687 C CA . LYS A 1 85 ? -0.402 10.565 8.870 1.00 97.44 85 LYS A CA 1
ATOM 688 C C . LYS A 1 85 ? 0.142 10.322 7.463 1.00 97.44 85 LYS A C 1
ATOM 690 O O . LYS A 1 85 ? -0.592 10.357 6.484 1.00 97.44 85 LYS A O 1
ATOM 695 N N . SER A 1 86 ? 1.422 9.975 7.337 1.00 98.06 86 SER A N 1
ATOM 696 C CA . SER A 1 86 ? 1.962 9.464 6.066 1.00 98.06 86 SER A CA 1
ATOM 697 C C . SER A 1 86 ? 1.351 8.105 5.698 1.00 98.06 86 SER A C 1
ATOM 699 O O . SER A 1 86 ? 0.799 7.418 6.557 1.00 98.06 86 SER A O 1
ATOM 701 N N . LEU A 1 87 ? 1.497 7.661 4.445 1.00 98.31 87 LEU A N 1
ATOM 702 C CA . LEU A 1 87 ? 1.073 6.312 4.041 1.00 98.31 87 LEU A CA 1
ATOM 703 C C . LEU A 1 87 ? 1.798 5.214 4.845 1.00 98.31 87 LEU A C 1
ATOM 705 O O . LEU A 1 87 ? 1.196 4.211 5.216 1.00 98.31 87 LEU A O 1
ATOM 709 N N . ASP A 1 88 ? 3.075 5.403 5.191 1.00 97.88 88 ASP A N 1
ATOM 710 C CA . ASP A 1 88 ? 3.782 4.484 6.097 1.00 97.88 88 ASP A CA 1
ATOM 711 C C . ASP A 1 88 ? 3.162 4.501 7.502 1.00 97.88 88 ASP A C 1
ATOM 713 O O . ASP A 1 88 ? 2.980 3.440 8.098 1.00 97.88 88 ASP A O 1
ATOM 717 N N . GLY A 1 89 ? 2.799 5.682 8.012 1.00 98.00 89 GLY A N 1
ATOM 718 C CA . GLY A 1 89 ? 2.097 5.828 9.289 1.00 98.00 89 GLY A CA 1
ATOM 719 C C . GLY A 1 89 ? 0.725 5.150 9.291 1.00 98.00 89 GLY A C 1
ATOM 720 O O . GLY A 1 89 ? 0.406 4.434 10.236 1.00 98.00 89 GLY A O 1
ATOM 721 N N . LEU A 1 90 ? -0.048 5.300 8.212 1.00 98.38 90 LEU A N 1
ATOM 722 C CA . LEU A 1 90 ? -1.317 4.596 8.013 1.00 98.38 90 LEU A CA 1
ATOM 723 C C . LEU A 1 90 ? -1.124 3.080 8.009 1.00 98.38 90 LEU A C 1
ATOM 725 O O . LEU A 1 90 ? -1.839 2.370 8.707 1.00 98.38 90 LEU A O 1
ATOM 729 N N . SER A 1 91 ? -0.130 2.592 7.265 1.00 98.12 91 SER A N 1
ATOM 730 C CA . SER A 1 91 ? 0.163 1.157 7.168 1.00 98.12 91 SER A CA 1
ATOM 731 C C . SER A 1 91 ? 0.462 0.557 8.546 1.00 98.12 91 SER A C 1
ATOM 733 O O . SER A 1 91 ? -0.073 -0.492 8.885 1.00 98.12 91 SER A O 1
ATOM 735 N N . LYS A 1 92 ? 1.286 1.235 9.360 1.00 98.06 92 LYS A N 1
ATOM 736 C CA . LYS A 1 92 ? 1.596 0.801 10.733 1.00 98.06 92 LYS A CA 1
ATOM 737 C C . LYS A 1 92 ? 0.351 0.783 11.617 1.00 98.06 92 LYS A C 1
ATOM 739 O O . LYS A 1 92 ? 0.066 -0.237 12.228 1.00 98.06 92 LYS A O 1
ATOM 744 N N . MET A 1 93 ? -0.422 1.867 11.597 1.00 97.94 93 MET A N 1
ATOM 745 C CA . MET A 1 93 ? -1.656 1.987 12.374 1.00 97.94 93 MET A CA 1
ATOM 746 C C . MET A 1 93 ? -2.687 0.904 12.017 1.00 97.94 93 MET A C 1
ATOM 748 O O . MET A 1 93 ? -3.382 0.421 12.902 1.00 97.94 93 MET A O 1
ATOM 752 N N . ILE A 1 94 ? -2.807 0.517 10.741 1.00 97.75 94 ILE A N 1
ATOM 753 C CA . ILE A 1 94 ? -3.694 -0.584 10.329 1.00 97.75 94 ILE A CA 1
ATOM 754 C C . ILE A 1 94 ? -3.198 -1.914 10.905 1.00 97.75 94 ILE A C 1
ATOM 756 O O . ILE A 1 94 ? -4.007 -2.682 11.413 1.00 97.75 94 ILE A O 1
ATOM 760 N N . VAL A 1 95 ? -1.890 -2.191 10.839 1.00 97.00 95 VAL A N 1
ATOM 761 C CA . VAL A 1 95 ? -1.311 -3.433 11.384 1.00 97.00 95 VAL A CA 1
ATOM 762 C C . VAL A 1 95 ? -1.500 -3.523 12.897 1.00 97.00 95 VAL A C 1
ATOM 764 O O . VAL A 1 95 ? -1.859 -4.584 13.382 1.00 97.00 95 VAL A O 1
ATOM 767 N N . GLU A 1 96 ? -1.314 -2.427 13.632 1.00 95.25 96 GLU A N 1
ATOM 768 C CA . GLU A 1 96 ? -1.469 -2.378 15.098 1.00 95.25 96 GLU A CA 1
ATOM 769 C C . GLU A 1 96 ? -2.912 -2.616 15.579 1.00 95.25 96 GLU A C 1
ATOM 771 O O . GLU A 1 96 ? -3.125 -2.905 16.753 1.00 95.25 96 GLU A O 1
ATOM 776 N N . ARG A 1 97 ? -3.905 -2.478 14.693 1.00 89.50 97 ARG A N 1
ATOM 777 C CA . ARG A 1 97 ? -5.330 -2.695 14.993 1.00 89.50 97 ARG A CA 1
ATOM 778 C C . ARG A 1 97 ? -5.831 -4.102 14.639 1.00 89.50 97 ARG A C 1
ATOM 780 O O . ARG A 1 97 ? -7.007 -4.372 14.874 1.00 89.50 97 ARG A O 1
ATOM 787 N N . ARG A 1 98 ? -5.000 -4.936 14.006 1.00 79.25 98 ARG A N 1
ATOM 788 C CA . ARG A 1 98 ? -5.327 -6.325 13.636 1.00 79.25 98 ARG A CA 1
ATOM 789 C C . ARG A 1 98 ? -5.022 -7.266 14.793 1.00 79.25 98 ARG A C 1
ATOM 791 O O . ARG A 1 98 ? -5.843 -8.186 14.986 1.00 79.25 98 ARG A O 1
#

Foldseek 3Di:
DDQDADDPPDFALVVLVCQQPPNDDPGRHVVVCCVPPNCVSQPDPVRVVVVVLSVLLVVQLVVVVVVPDDSVVSRVVLRVVCPPHGSSRSSVVSVVVD

Radius of gyration: 13.21 Å; chains: 1; bounding box: 36×26×34 Å

Organism: NCBI:txid1392247

pLDDT: mean 96.04, std 4.64, range [70.25, 98.75]

InterPro domains:
  IPR022210 Transcription activator GCR1-like domain [PF12550] (4-82)
  IPR052146 High-osmolarity-induced transcription [PTHR37784] (4-87)